Protein AF-A0A3B6IU90-F1 (afdb_monomer_lite)

Organism: Triticum aestivum (NCBI:txid4565)

Foldseek 3Di:
DDDDDDPPPPPPDDPPDPPPPDDPPALDDAAFDDDPVWWDFDPPDDQADPVPRHTWIWTAHCDALSHRWIWTFAPDDPPPGRSDIGTPDDRDDPVSSVVSNVVVVVVVVVVVVVVVVVVVVVVVVVVD

InterPro domains:
  IPR010666 Zinc finger, GRF-type [PF06839] (48-90)
  IPR010666 Zinc finger, GRF-type [PS51999] (49-91)

Structure (mmCIF, N/CA/C/O backbone):
data_AF-A0A3B6IU90-F1
#
_entry.id   AF-A0A3B6IU90-F1
#
loop_
_atom_site.group_PDB
_atom_site.id
_atom_site.type_symbol
_atom_site.label_atom_id
_atom_site.label_alt_id
_atom_site.label_comp_id
_atom_site.label_asym_id
_atom_site.label_entity_id
_atom_site.label_seq_id
_atom_site.pdbx_PDB_ins_code
_atom_site.Cartn_x
_atom_site.Cartn_y
_atom_site.Cartn_z
_atom_site.occupancy
_atom_site.B_iso_or_equiv
_atom_site.auth_seq_id
_atom_site.auth_comp_id
_atom_site.auth_asym_id
_atom_site.auth_atom_id
_atom_site.pdbx_PDB_model_num
ATOM 1 N N . MET A 1 1 ? -13.195 58.185 4.450 1.00 42.53 1 MET A N 1
ATOM 2 C CA . MET A 1 1 ? -13.666 56.800 4.639 1.00 42.53 1 MET A CA 1
ATOM 3 C C . MET A 1 1 ? -13.193 56.006 3.447 1.00 42.53 1 MET A C 1
ATOM 5 O O . MET A 1 1 ? -13.683 56.241 2.353 1.00 42.53 1 MET A O 1
ATOM 9 N N . VAL A 1 2 ? -12.207 55.147 3.660 1.00 45.66 2 VAL A N 1
ATOM 10 C CA . VAL A 1 2 ? -11.899 54.034 2.764 1.00 45.66 2 VAL A CA 1
ATOM 11 C C . VAL A 1 2 ? -12.031 52.818 3.672 1.00 45.66 2 VAL A C 1
ATOM 13 O O . VAL A 1 2 ? -11.358 52.756 4.698 1.00 45.66 2 VAL A O 1
ATOM 16 N N . LEU A 1 3 ? -13.036 51.992 3.397 1.00 47.78 3 LEU A N 1
ATOM 17 C CA . LEU A 1 3 ? -13.269 50.717 4.065 1.00 47.78 3 LEU A CA 1
ATOM 18 C C . LEU A 1 3 ? -12.515 49.696 3.220 1.00 47.78 3 LEU A C 1
ATOM 20 O O . LEU A 1 3 ? -12.903 49.469 2.075 1.00 47.78 3 LEU A O 1
ATOM 24 N N . GLU A 1 4 ? -11.411 49.175 3.738 1.00 55.62 4 GLU A N 1
ATOM 25 C CA . GLU A 1 4 ? -10.724 48.043 3.123 1.00 55.62 4 GLU A CA 1
ATOM 26 C C . GLU A 1 4 ? -11.159 46.780 3.866 1.00 55.62 4 GLU A C 1
ATOM 28 O O . GLU A 1 4 ? -11.154 46.723 5.095 1.00 55.62 4 GLU A O 1
ATOM 33 N N . ASP A 1 5 ? -11.662 45.852 3.061 1.00 52.47 5 ASP A N 1
ATOM 34 C CA . ASP A 1 5 ? -12.387 44.629 3.381 1.00 52.47 5 ASP A CA 1
ATOM 35 C C . ASP A 1 5 ? -11.452 43.593 4.036 1.00 52.47 5 ASP A C 1
ATOM 37 O O . ASP A 1 5 ? -10.379 43.292 3.505 1.00 52.47 5 ASP A O 1
ATOM 41 N N . GLU A 1 6 ? -11.845 43.058 5.196 1.00 52.38 6 GLU A N 1
ATOM 42 C CA . GLU A 1 6 ? -11.187 41.914 5.837 1.00 52.38 6 GLU A CA 1
ATOM 43 C C . GLU A 1 6 ? -11.541 40.632 5.072 1.00 52.38 6 GLU A C 1
ATOM 45 O O . GLU A 1 6 ? -12.566 39.994 5.315 1.00 52.38 6 GLU A O 1
ATOM 50 N N . SER A 1 7 ? -10.660 40.214 4.164 1.00 49.91 7 SER A N 1
ATOM 51 C CA . SER A 1 7 ? -10.705 38.864 3.600 1.00 49.91 7 SER A CA 1
ATOM 52 C C . SER A 1 7 ? -10.118 37.875 4.609 1.00 49.91 7 SER A C 1
ATOM 54 O O . SER A 1 7 ? -8.908 37.651 4.650 1.00 49.91 7 SER A O 1
ATOM 56 N N . SER A 1 8 ? -10.987 37.308 5.450 1.00 49.44 8 SER A N 1
ATOM 57 C CA . SER A 1 8 ? -10.683 36.165 6.316 1.00 49.44 8 SER A CA 1
ATOM 58 C C . SER A 1 8 ? -10.464 34.909 5.468 1.00 49.44 8 SER A C 1
ATOM 60 O O . SER A 1 8 ? -11.415 34.225 5.087 1.00 49.44 8 SER A O 1
ATOM 62 N N . ASP A 1 9 ? -9.207 34.593 5.165 1.00 48.81 9 ASP A N 1
ATOM 63 C CA . ASP A 1 9 ? -8.828 33.274 4.662 1.00 48.81 9 ASP A CA 1
ATOM 64 C C . ASP A 1 9 ? -8.712 32.291 5.839 1.00 48.81 9 ASP A C 1
ATOM 66 O O . ASP A 1 9 ? -7.622 31.948 6.305 1.00 48.81 9 ASP A O 1
ATOM 70 N N . ASP A 1 10 ? -9.861 31.805 6.314 1.00 48.03 10 ASP A N 1
ATOM 71 C CA . ASP A 1 10 ? -9.966 30.630 7.184 1.00 48.03 10 ASP A CA 1
ATOM 72 C C . ASP A 1 10 ? -9.570 29.365 6.400 1.00 48.03 10 ASP A C 1
ATOM 74 O O . ASP A 1 10 ? -10.395 28.559 5.969 1.00 48.03 10 ASP A O 1
ATOM 78 N N . LYS A 1 11 ? -8.262 29.159 6.218 1.00 46.94 11 LYS A N 1
ATOM 79 C CA . LYS A 1 11 ? -7.688 27.857 5.838 1.00 46.94 11 LYS A CA 1
ATOM 80 C C . LYS A 1 11 ? -7.152 27.124 7.072 1.00 46.94 11 LYS A C 1
ATOM 82 O O . LYS A 1 11 ? -6.089 26.508 7.043 1.00 46.94 11 LYS A O 1
ATOM 87 N N . SER A 1 12 ? -7.896 27.207 8.172 1.00 49.09 12 SER A N 1
ATOM 88 C CA . SER A 1 12 ? -7.646 26.472 9.410 1.00 49.09 12 SER A CA 1
ATOM 89 C C . SER A 1 12 ? -8.559 25.247 9.471 1.00 49.09 12 SER A C 1
ATOM 91 O O . SER A 1 12 ? -9.670 25.323 9.983 1.00 49.09 12 SER A O 1
ATOM 93 N N . SER A 1 13 ? -8.116 24.130 8.885 1.00 47.88 13 SER A N 1
ATOM 94 C CA . SER A 1 13 ? -8.476 22.746 9.270 1.00 47.88 13 SER A CA 1
ATOM 95 C C . SER A 1 13 ? -8.250 21.796 8.104 1.00 47.88 13 SER A C 1
ATOM 97 O O . SER A 1 13 ? -9.208 21.358 7.490 1.00 47.88 13 SER A O 1
ATOM 99 N N . LEU A 1 14 ? -7.000 21.453 7.793 1.00 40.62 14 LEU A N 1
ATOM 100 C CA . LEU A 1 14 ? -6.676 20.131 7.234 1.00 40.62 14 LEU A CA 1
ATOM 101 C C . LEU A 1 14 ? -5.272 19.698 7.689 1.00 40.62 14 LEU A C 1
ATOM 103 O O . LEU A 1 14 ? -4.489 19.150 6.920 1.00 40.62 14 LEU A O 1
ATOM 107 N N . THR A 1 15 ? -4.950 19.929 8.963 1.00 40.16 15 THR A N 1
ATOM 108 C CA . THR A 1 15 ? -3.881 19.174 9.627 1.00 40.16 15 THR A CA 1
ATOM 109 C C . THR A 1 15 ? -4.520 17.876 10.096 1.00 40.16 15 THR A C 1
ATOM 111 O O . THR A 1 15 ? -4.980 17.774 11.230 1.00 40.16 15 THR A O 1
ATOM 114 N N . TYR A 1 16 ? -4.682 16.923 9.176 1.00 41.25 16 TYR A N 1
ATOM 115 C CA . TYR A 1 16 ? -5.166 15.601 9.547 1.00 41.25 16 TYR A CA 1
ATOM 116 C C . TYR A 1 16 ? -4.099 14.971 10.440 1.00 41.25 16 TYR A C 1
ATOM 118 O O . TYR A 1 16 ? -2.946 14.816 10.036 1.00 41.25 16 TYR A O 1
ATOM 126 N N . MET A 1 17 ? -4.489 14.724 11.685 1.00 40.78 17 MET A N 1
ATOM 127 C CA . MET A 1 17 ? -3.666 14.140 12.729 1.00 40.78 17 MET A CA 1
ATOM 128 C C . MET A 1 17 ? -3.113 12.812 12.208 1.00 40.78 17 MET A C 1
ATOM 130 O O . MET A 1 17 ? -3.859 11.848 12.045 1.00 40.78 17 MET A O 1
ATOM 134 N N . TYR A 1 18 ? -1.803 12.754 11.953 1.00 44.25 18 TYR A N 1
ATOM 135 C CA . TYR A 1 18 ? -1.096 11.486 12.090 1.00 44.25 18 TYR A CA 1
ATOM 136 C C . TYR A 1 18 ? -1.457 10.977 13.480 1.00 44.25 18 TYR A C 1
ATOM 138 O O . TYR A 1 18 ? -1.331 11.723 14.450 1.00 44.25 18 TYR A O 1
ATOM 146 N N . SER A 1 19 ? -1.987 9.760 13.570 1.00 40.03 19 SER A N 1
ATOM 147 C CA . SER A 1 19 ? -2.253 9.143 14.862 1.00 40.03 19 SER A CA 1
ATOM 148 C C . SER A 1 19 ? -0.949 9.171 15.656 1.00 40.03 19 SER A C 1
ATOM 150 O O . SER A 1 19 ? -0.015 8.441 15.339 1.00 40.03 19 SER A O 1
ATOM 152 N N . GLU A 1 20 ? -0.861 10.048 16.658 1.00 41.47 20 GLU A N 1
ATOM 153 C CA . GLU A 1 20 ? 0.257 10.123 17.594 1.00 41.47 20 GLU A CA 1
ATOM 154 C C . GLU A 1 20 ? 0.180 8.925 18.549 1.00 41.47 20 GLU A C 1
ATOM 156 O O . GLU A 1 20 ? 0.064 9.053 19.766 1.00 41.47 20 GLU A O 1
ATOM 161 N N . THR A 1 21 ? 0.246 7.708 18.010 1.00 43.00 21 THR A N 1
ATOM 162 C CA . THR A 1 21 ? 0.772 6.592 18.781 1.00 43.00 21 THR A CA 1
ATOM 163 C C . THR A 1 21 ? 2.264 6.845 18.884 1.00 43.00 21 THR A C 1
ATOM 165 O O . THR A 1 21 ? 3.027 6.503 17.985 1.00 43.00 21 THR A O 1
ATOM 168 N N . SER A 1 22 ? 2.638 7.541 19.958 1.00 50.88 22 SER A N 1
ATOM 169 C CA . SER A 1 22 ? 4.003 7.832 20.382 1.00 50.88 22 SER A CA 1
ATOM 170 C C . SER A 1 22 ? 4.892 6.588 20.296 1.00 50.88 22 SER A C 1
ATOM 172 O O . SER A 1 22 ? 5.023 5.808 21.235 1.00 50.88 22 SER A O 1
ATOM 174 N N . THR A 1 23 ? 5.500 6.418 19.130 1.00 41.44 23 THR A N 1
ATOM 175 C CA . THR A 1 23 ? 6.806 5.812 18.945 1.00 41.44 23 THR A CA 1
ATOM 176 C C . THR A 1 23 ? 7.540 6.775 18.027 1.00 41.44 23 THR A C 1
ATOM 178 O O . THR A 1 23 ? 7.207 6.940 16.860 1.00 41.44 23 THR A O 1
ATOM 181 N N . ASP A 1 24 ? 8.402 7.546 18.678 1.00 41.97 24 ASP A N 1
ATOM 182 C CA . ASP A 1 24 ? 9.527 8.337 18.189 1.00 41.97 24 ASP A CA 1
ATOM 183 C C . ASP A 1 24 ? 9.793 8.268 16.675 1.00 41.97 24 ASP A C 1
ATOM 185 O O . ASP A 1 24 ? 9.811 7.178 16.113 1.00 41.97 24 ASP A O 1
ATOM 189 N N . GLY A 1 25 ? 10.033 9.421 16.034 1.00 45.75 25 GLY A N 1
ATOM 190 C CA . GLY A 1 25 ? 10.195 9.631 14.583 1.00 45.75 25 GLY A CA 1
ATOM 191 C C . GLY A 1 25 ? 11.286 8.797 13.895 1.00 45.75 25 GLY A C 1
ATOM 192 O O . GLY A 1 25 ? 12.268 9.321 13.375 1.00 45.75 25 GLY A O 1
ATOM 193 N N . LEU A 1 26 ? 11.086 7.486 13.862 1.00 47.22 26 LEU A N 1
ATOM 194 C CA . LEU A 1 26 ? 11.993 6.459 13.403 1.00 47.22 26 LEU A CA 1
ATOM 195 C C . LEU A 1 26 ? 11.292 5.718 12.273 1.00 47.22 26 LEU A C 1
ATOM 197 O O . LEU A 1 26 ? 10.543 4.787 12.526 1.00 47.22 26 LEU A O 1
ATOM 201 N N . ASN A 1 27 ? 11.564 6.110 11.026 1.00 55.44 27 ASN A N 1
ATOM 202 C CA . ASN A 1 27 ? 11.602 5.162 9.910 1.00 55.44 27 ASN A CA 1
ATOM 203 C C . ASN A 1 27 ? 10.401 4.190 9.811 1.00 55.44 27 ASN A C 1
ATOM 205 O O . ASN A 1 27 ? 10.585 2.994 9.573 1.00 55.44 27 ASN A O 1
ATOM 209 N N . GLN A 1 28 ? 9.177 4.681 10.015 1.00 70.88 28 GLN A N 1
ATOM 210 C CA . GLN A 1 28 ? 8.001 3.816 10.055 1.00 70.88 28 GLN A CA 1
ATOM 211 C C . GLN A 1 28 ? 7.563 3.476 8.631 1.00 70.88 28 GLN A C 1
ATOM 213 O O . GLN A 1 28 ? 7.221 4.346 7.829 1.00 70.88 28 GLN A O 1
ATOM 218 N N . VAL A 1 29 ? 7.627 2.187 8.313 1.00 83.38 29 VAL A N 1
ATOM 219 C CA . VAL A 1 29 ? 7.059 1.628 7.088 1.00 83.38 29 VAL A CA 1
ATOM 220 C C . VAL A 1 29 ? 5.542 1.528 7.293 1.00 83.38 29 VAL A C 1
ATOM 222 O O . VAL A 1 29 ? 5.140 1.065 8.361 1.00 83.38 29 VAL A O 1
ATOM 225 N N . PRO A 1 30 ? 4.705 1.933 6.316 1.00 87.62 30 PRO A N 1
ATOM 226 C CA . PRO A 1 30 ? 3.253 1.856 6.446 1.00 87.62 30 PRO A CA 1
ATOM 227 C C . PRO A 1 30 ? 2.773 0.458 6.826 1.00 87.62 30 PRO A C 1
ATOM 229 O O . PRO A 1 30 ? 3.340 -0.543 6.366 1.00 87.62 30 PRO A O 1
ATOM 232 N N . PHE A 1 31 ? 1.681 0.385 7.589 1.00 90.25 31 PHE A N 1
ATOM 233 C CA . PHE A 1 31 ? 1.035 -0.896 7.852 1.00 90.25 31 PHE A CA 1
ATOM 234 C C . PHE A 1 31 ? 0.639 -1.548 6.523 1.00 90.25 31 PHE A C 1
ATOM 236 O O . PHE A 1 31 ? 0.111 -0.890 5.620 1.00 90.25 31 PHE A O 1
ATOM 243 N N . SER A 1 32 ? 0.927 -2.840 6.382 1.00 91.69 32 SER A N 1
ATOM 244 C CA . SER A 1 32 ? 0.812 -3.540 5.107 1.00 91.69 32 SER A CA 1
ATOM 245 C C . SER A 1 32 ? 0.030 -4.840 5.201 1.00 91.69 32 SER A C 1
ATOM 247 O O . SER A 1 32 ? -0.137 -5.439 6.262 1.00 91.69 32 SER A O 1
ATOM 249 N N . LEU A 1 33 ? -0.483 -5.240 4.044 1.00 89.94 33 LEU A N 1
ATOM 250 C CA . LEU A 1 33 ? -1.220 -6.463 3.788 1.00 89.94 33 LEU A CA 1
ATOM 251 C C . LEU A 1 33 ? -0.443 -7.290 2.758 1.00 89.94 33 LEU A C 1
ATOM 253 O O . LEU A 1 33 ? 0.067 -6.749 1.774 1.00 89.94 33 LEU A O 1
ATOM 257 N N . GLU A 1 34 ? -0.406 -8.606 2.958 1.00 87.88 34 GLU A N 1
ATOM 258 C CA . GLU A 1 34 ? 0.098 -9.544 1.955 1.00 87.88 34 GLU A CA 1
ATOM 259 C C . GLU A 1 34 ? -0.888 -9.676 0.783 1.00 87.88 34 GLU A C 1
ATOM 261 O O . GLU A 1 34 ? -2.072 -9.961 0.975 1.00 87.88 34 GLU A O 1
ATOM 266 N N . ASP A 1 35 ? -0.388 -9.526 -0.442 1.00 92.38 35 ASP A N 1
ATOM 267 C CA . ASP A 1 35 ? -1.138 -9.730 -1.684 1.00 92.38 35 ASP A CA 1
ATOM 268 C C . ASP A 1 35 ? -0.516 -10.908 -2.451 1.00 92.38 35 ASP A C 1
ATOM 270 O O . ASP A 1 35 ? 0.686 -10.927 -2.727 1.00 92.38 35 ASP A O 1
ATOM 274 N N . SER A 1 36 ? -1.314 -11.925 -2.79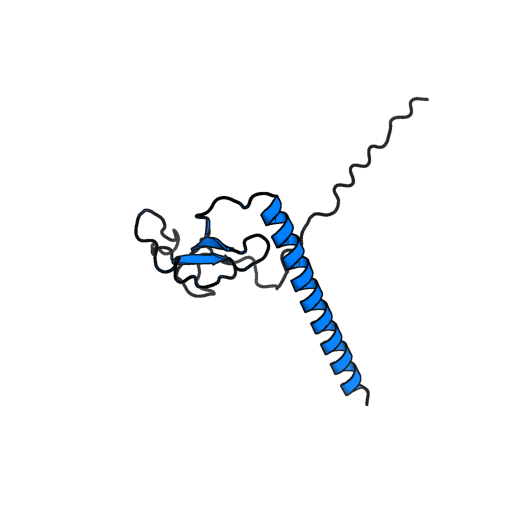7 1.00 92.56 36 SER A N 1
ATOM 275 C CA . SER A 1 36 ? -0.821 -13.101 -3.525 1.00 92.56 36 SER A CA 1
ATOM 276 C C . SER A 1 36 ? -0.220 -12.751 -4.882 1.00 92.56 36 SER A C 1
ATOM 278 O O . SER A 1 36 ? 0.732 -13.414 -5.304 1.00 92.56 36 SER A O 1
ATOM 280 N N . ASP A 1 37 ? -0.762 -11.717 -5.523 1.00 92.12 37 ASP A N 1
ATOM 281 C CA . ASP A 1 37 ? -0.401 -11.269 -6.864 1.00 92.12 37 ASP A CA 1
ATOM 282 C C . ASP A 1 37 ? 0.720 -10.219 -6.821 1.00 92.12 37 ASP A C 1
ATOM 284 O O . ASP A 1 37 ? 1.285 -9.856 -7.857 1.00 92.12 37 ASP A O 1
ATOM 288 N N . TYR A 1 38 ? 1.064 -9.730 -5.626 1.00 91.50 38 TYR A N 1
ATOM 289 C CA . TYR A 1 38 ? 2.093 -8.721 -5.416 1.00 91.50 38 TYR A CA 1
ATOM 290 C C . TYR A 1 38 ? 2.853 -8.950 -4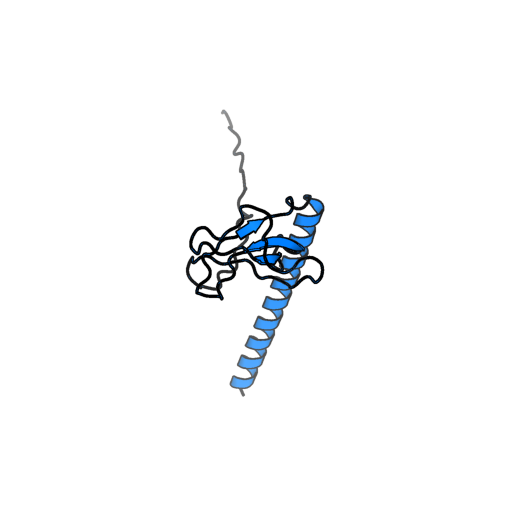.103 1.00 91.50 38 TYR A C 1
ATOM 292 O O . TYR A 1 38 ? 2.626 -8.280 -3.099 1.00 91.50 38 TYR A O 1
ATOM 300 N N . LYS A 1 39 ? 3.787 -9.907 -4.137 1.00 89.62 39 LYS A N 1
ATOM 301 C CA . LYS A 1 39 ? 4.643 -10.291 -3.004 1.00 89.62 39 LYS A CA 1
ATOM 302 C C . LYS A 1 39 ? 6.058 -10.657 -3.438 1.00 89.62 39 LYS A C 1
ATOM 304 O O . LYS A 1 39 ? 6.322 -10.871 -4.625 1.00 89.62 39 LYS A O 1
ATOM 309 N N . GLY A 1 40 ? 6.937 -10.812 -2.451 1.00 89.44 40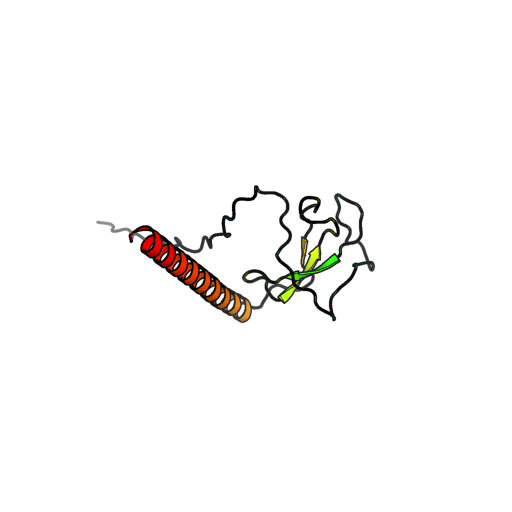 GLY A N 1
ATOM 310 C CA . GLY A 1 40 ? 8.318 -11.247 -2.633 1.00 89.44 40 GLY A CA 1
ATOM 311 C C . GLY A 1 40 ? 9.287 -10.089 -2.849 1.00 89.44 40 GLY A C 1
ATOM 312 O O . GLY A 1 40 ? 8.938 -8.922 -2.696 1.00 89.44 40 GLY A O 1
ATOM 313 N N . LEU A 1 41 ? 10.530 -10.430 -3.184 1.00 88.88 41 LEU A N 1
ATOM 314 C CA . LEU A 1 41 ? 11.608 -9.458 -3.345 1.00 88.88 41 LEU A CA 1
ATOM 315 C C . LEU A 1 41 ? 11.596 -8.836 -4.744 1.00 88.88 41 LEU A C 1
ATOM 317 O O . LEU A 1 41 ? 11.431 -9.534 -5.746 1.00 88.88 41 LEU A O 1
ATOM 321 N N . GLU A 1 42 ? 11.832 -7.530 -4.805 1.00 87.50 42 GLU A N 1
ATOM 322 C CA . GLU A 1 42 ? 12.114 -6.808 -6.038 1.00 87.50 42 GLU A CA 1
ATOM 323 C C . GLU A 1 42 ? 13.576 -7.047 -6.425 1.00 87.50 42 GLU A C 1
ATOM 325 O O . GLU A 1 42 ? 14.502 -6.468 -5.855 1.00 87.50 42 GLU A O 1
ATOM 330 N N . LEU A 1 43 ? 13.780 -7.968 -7.366 1.00 80.75 43 LEU A N 1
ATOM 331 C CA . LEU A 1 43 ? 15.107 -8.347 -7.854 1.00 80.75 43 LEU A CA 1
ATOM 332 C C . LEU A 1 43 ? 15.472 -7.651 -9.169 1.00 80.75 43 LEU A C 1
ATOM 334 O O . LEU A 1 43 ? 16.620 -7.757 -9.595 1.00 80.75 43 LEU A O 1
ATOM 338 N N . ASP A 1 44 ? 14.506 -6.993 -9.822 1.00 69.12 44 ASP A N 1
ATOM 339 C CA . ASP A 1 44 ? 14.623 -6.708 -11.248 1.00 69.12 44 ASP A CA 1
ATOM 340 C C . ASP A 1 44 ? 15.565 -5.537 -11.536 1.00 69.12 44 ASP A C 1
ATOM 342 O O . ASP A 1 44 ? 16.388 -5.687 -12.422 1.00 69.12 44 ASP A O 1
ATOM 346 N N . LEU A 1 45 ? 15.574 -4.427 -10.778 1.00 59.31 45 LEU A N 1
ATOM 347 C CA . LEU A 1 45 ? 16.602 -3.375 -10.926 1.00 59.31 45 LEU A CA 1
ATOM 348 C C . LEU A 1 45 ? 16.555 -2.305 -9.813 1.00 59.31 45 LEU A C 1
ATOM 350 O O . LEU A 1 45 ? 15.516 -1.708 -9.543 1.00 59.31 45 LEU A O 1
ATOM 354 N N . MET A 1 46 ? 17.728 -1.984 -9.249 1.00 64.69 46 MET A N 1
ATOM 355 C CA . MET A 1 46 ? 18.053 -0.775 -8.455 1.00 64.69 46 MET A CA 1
ATOM 356 C C . MET A 1 46 ? 17.258 -0.475 -7.172 1.00 64.69 46 MET A C 1
ATOM 358 O O . MET A 1 46 ? 17.570 0.498 -6.493 1.00 64.69 46 MET A O 1
ATOM 362 N N . SER A 1 47 ? 16.274 -1.282 -6.802 1.00 72.94 47 SER A N 1
ATOM 363 C CA . SER A 1 47 ? 15.406 -1.030 -5.646 1.00 72.94 47 SER A CA 1
ATOM 364 C C . SER A 1 47 ? 15.933 -1.753 -4.404 1.00 72.94 47 SER A C 1
ATOM 366 O O . SER A 1 47 ? 15.312 -2.661 -3.855 1.00 72.94 47 SER A O 1
ATOM 368 N N . PHE A 1 48 ? 17.129 -1.365 -3.968 1.00 84.62 48 PHE A N 1
ATOM 369 C CA . PHE A 1 48 ? 17.738 -1.844 -2.726 1.00 84.62 48 PHE A CA 1
ATOM 370 C C . PHE A 1 48 ? 17.467 -0.840 -1.597 1.00 84.62 48 PHE A C 1
ATOM 372 O O . PHE A 1 48 ? 17.465 0.361 -1.847 1.00 84.62 48 PHE A O 1
ATOM 379 N N . CYS A 1 49 ? 17.295 -1.296 -0.348 1.00 86.44 49 CYS A N 1
ATOM 380 C CA . CYS A 1 49 ? 17.374 -0.353 0.781 1.00 86.44 49 CYS A CA 1
ATOM 381 C C . CYS A 1 49 ? 18.813 0.173 0.847 1.00 86.44 49 CYS A C 1
ATOM 383 O O . CYS A 1 49 ? 19.735 -0.594 1.136 1.00 86.44 49 CYS A O 1
ATOM 385 N N . ASP A 1 50 ? 18.992 1.480 0.653 1.00 82.75 50 ASP A N 1
ATOM 386 C CA . ASP A 1 50 ? 20.306 2.140 0.615 1.00 82.75 50 ASP A CA 1
ATOM 387 C C . ASP A 1 50 ? 21.151 1.873 1.868 1.00 82.75 50 ASP A C 1
ATOM 389 O O . ASP A 1 50 ? 22.369 1.724 1.798 1.00 82.75 50 ASP A O 1
ATOM 393 N N . LYS A 1 51 ? 20.501 1.768 3.032 1.00 85.69 51 LYS A N 1
ATOM 394 C CA . LYS A 1 51 ? 21.180 1.539 4.314 1.00 85.69 51 LYS A CA 1
ATOM 395 C C . LYS A 1 51 ? 21.716 0.111 4.464 1.00 85.69 51 LYS A C 1
ATOM 397 O O . LYS A 1 51 ? 22.747 -0.084 5.099 1.00 85.69 51 LYS A O 1
ATOM 402 N N . HIS A 1 52 ? 21.006 -0.886 3.938 1.00 87.94 52 HIS A N 1
ATOM 403 C CA . HIS A 1 52 ? 21.304 -2.302 4.192 1.00 87.94 52 HIS A CA 1
ATOM 404 C C . HIS A 1 52 ? 21.836 -3.043 2.960 1.00 87.94 52 HIS A C 1
ATOM 406 O O . HIS A 1 52 ? 22.331 -4.159 3.094 1.00 87.94 52 HIS A O 1
ATOM 412 N N . GLY A 1 53 ? 21.736 -2.449 1.766 1.00 84.88 53 GLY A N 1
ATOM 413 C CA . GLY A 1 53 ? 22.178 -3.057 0.510 1.00 84.88 53 GLY A CA 1
ATOM 414 C C . GLY A 1 53 ? 21.418 -4.336 0.143 1.00 84.88 53 GLY A C 1
ATOM 415 O O . GLY A 1 53 ? 21.914 -5.142 -0.641 1.00 84.88 53 GLY A O 1
ATOM 416 N N . LYS A 1 54 ? 20.236 -4.549 0.732 1.00 87.12 54 LYS A N 1
ATOM 417 C CA . LYS A 1 54 ? 19.369 -5.711 0.493 1.00 87.12 54 LYS A CA 1
ATOM 418 C C . LYS A 1 54 ? 18.258 -5.355 -0.497 1.00 87.12 54 LYS A C 1
ATOM 420 O O . LYS A 1 54 ? 17.843 -4.192 -0.509 1.00 87.12 54 LYS A O 1
ATOM 425 N N . PRO A 1 55 ? 17.795 -6.313 -1.322 1.00 90.25 55 PRO A N 1
ATOM 426 C CA . PRO A 1 55 ? 16.664 -6.081 -2.216 1.00 90.25 55 PRO A CA 1
ATOM 427 C C . PRO A 1 55 ? 15.432 -5.689 -1.401 1.00 90.25 55 PRO A C 1
ATOM 429 O O . PRO A 1 55 ? 15.269 -6.148 -0.270 1.00 90.25 55 PRO A O 1
ATOM 432 N N . SER A 1 56 ? 14.586 -4.835 -1.963 1.00 92.06 56 SER A N 1
ATOM 433 C CA . SER A 1 56 ? 13.369 -4.394 -1.282 1.00 92.06 56 SER A CA 1
ATOM 434 C C . SER A 1 56 ? 12.248 -5.420 -1.415 1.00 92.06 56 SER A C 1
ATOM 436 O O . SER A 1 56 ? 12.184 -6.169 -2.386 1.00 92.06 56 SER A O 1
ATOM 438 N N . GLU A 1 57 ? 11.343 -5.445 -0.446 1.00 92.44 57 GLU A N 1
ATOM 439 C CA . GLU A 1 57 ? 10.165 -6.309 -0.441 1.00 92.44 57 GLU A CA 1
ATOM 440 C C . GLU A 1 57 ? 8.949 -5.605 -1.040 1.00 92.44 57 GLU A C 1
ATOM 442 O O . GLU A 1 57 ? 8.724 -4.426 -0.776 1.00 92.44 57 GLU A O 1
ATOM 447 N N . ARG A 1 58 ? 8.150 -6.334 -1.822 1.00 93.50 58 ARG A N 1
ATOM 448 C CA . ARG A 1 58 ? 6.873 -5.874 -2.375 1.00 93.50 58 ARG A CA 1
ATOM 449 C C . ARG A 1 58 ? 5.765 -6.007 -1.339 1.00 93.50 58 ARG A C 1
ATOM 451 O O . ARG A 1 58 ? 5.450 -7.118 -0.922 1.00 93.50 58 ARG A O 1
ATOM 458 N N . LEU A 1 59 ? 5.143 -4.883 -0.998 1.00 93.56 59 LEU A N 1
ATOM 459 C CA . LEU A 1 59 ? 4.057 -4.798 -0.024 1.00 93.56 59 LEU A CA 1
ATOM 460 C C . LEU A 1 59 ? 2.892 -3.960 -0.560 1.00 93.56 59 LEU A C 1
ATOM 462 O O . LEU A 1 59 ? 3.054 -3.116 -1.450 1.00 93.56 59 LEU A O 1
ATOM 466 N N . VAL A 1 60 ? 1.706 -4.177 0.009 1.00 94.94 60 VAL A N 1
ATOM 467 C CA . VAL A 1 60 ? 0.513 -3.363 -0.248 1.00 94.94 60 VAL A CA 1
ATOM 468 C C . VAL A 1 60 ? 0.129 -2.636 1.026 1.00 94.94 60 VAL A C 1
ATOM 470 O O . VAL A 1 60 ? -0.016 -3.254 2.074 1.00 94.94 60 VAL A O 1
ATOM 473 N N . ALA A 1 61 ? -0.037 -1.319 0.952 1.00 94.94 61 ALA A N 1
ATOM 474 C CA . ALA A 1 61 ? -0.382 -0.521 2.117 1.00 94.94 61 ALA A CA 1
ATOM 475 C C . ALA A 1 61 ? -1.830 -0.775 2.538 1.00 94.94 61 ALA A C 1
ATOM 477 O O . ALA A 1 61 ? -2.730 -0.901 1.705 1.00 94.94 61 ALA A O 1
ATOM 478 N N . PHE A 1 62 ? -2.055 -0.817 3.843 1.00 93.50 62 PHE A N 1
ATOM 479 C CA . PHE A 1 62 ? -3.363 -0.970 4.465 1.00 93.50 62 PHE A CA 1
ATOM 480 C C . PHE A 1 62 ? -3.535 0.070 5.573 1.00 93.50 62 PHE A C 1
ATOM 482 O O . PHE A 1 62 ? -3.851 -0.232 6.721 1.00 93.50 62 PHE A O 1
ATOM 489 N N . GLU A 1 63 ? -3.279 1.322 5.217 1.00 90.06 63 GLU A N 1
ATOM 490 C CA . GLU A 1 63 ? -3.276 2.433 6.154 1.00 90.06 63 GLU A CA 1
ATOM 491 C C . GLU A 1 63 ? -3.752 3.707 5.463 1.00 90.06 63 GLU A C 1
ATOM 493 O O . GLU A 1 63 ? -3.267 4.060 4.381 1.00 90.06 63 GLU A O 1
ATOM 498 N N . GLY A 1 64 ? -4.724 4.382 6.081 1.00 91.75 64 GLY A N 1
ATOM 499 C CA . GLY A 1 64 ? -5.248 5.667 5.627 1.00 91.75 64 GLY A CA 1
ATOM 500 C C . GLY A 1 64 ? -5.570 5.710 4.129 1.00 91.75 64 GLY A C 1
ATOM 501 O O . GLY A 1 64 ? -5.974 4.723 3.501 1.00 91.75 64 GLY A O 1
ATOM 502 N N . THR A 1 65 ? -5.334 6.862 3.509 1.00 93.25 65 THR A N 1
ATOM 503 C CA . THR A 1 65 ? -5.581 7.053 2.072 1.00 93.25 65 THR A CA 1
ATOM 504 C C . THR A 1 65 ? -4.623 6.277 1.166 1.00 93.25 65 THR A C 1
ATOM 506 O O . THR A 1 65 ? -4.863 6.145 -0.031 1.00 93.25 65 THR A O 1
ATOM 509 N N . MET A 1 66 ? -3.569 5.681 1.725 1.00 93.06 66 MET A N 1
ATOM 510 C CA . MET A 1 66 ? -2.607 4.869 0.978 1.00 93.06 66 MET A CA 1
ATOM 511 C C . MET A 1 66 ? -3.072 3.424 0.793 1.00 93.06 66 MET A C 1
ATOM 513 O O . MET A 1 66 ? -2.436 2.665 0.066 1.00 93.06 66 MET A O 1
ATOM 517 N N . THR A 1 67 ? -4.198 3.049 1.400 1.00 94.19 67 THR A N 1
ATOM 518 C CA . THR A 1 67 ? -4.779 1.707 1.302 1.00 94.19 67 THR A CA 1
ATOM 519 C C . THR A 1 67 ? -4.866 1.214 -0.144 1.00 94.19 67 THR A C 1
ATOM 521 O O . THR A 1 67 ? -5.365 1.911 -1.027 1.00 94.19 67 THR A O 1
ATOM 524 N N . GLY A 1 68 ? -4.370 -0.002 -0.376 1.00 93.44 68 GLY A N 1
ATOM 525 C CA . GLY A 1 68 ? -4.334 -0.669 -1.676 1.00 93.44 68 GLY A CA 1
ATOM 526 C C . GLY A 1 68 ? -3.169 -0.253 -2.580 1.00 93.44 68 GLY A C 1
ATOM 527 O O . GLY A 1 68 ? -3.006 -0.825 -3.659 1.00 93.44 68 GLY A O 1
ATOM 528 N N . ARG A 1 69 ? -2.347 0.732 -2.191 1.00 94.94 69 ARG A N 1
ATOM 529 C CA . ARG A 1 69 ? -1.184 1.141 -2.992 1.00 94.94 69 ARG A CA 1
ATOM 530 C C . ARG A 1 69 ? -0.018 0.188 -2.778 1.00 94.94 69 ARG A C 1
ATOM 532 O O . ARG A 1 69 ? 0.285 -0.209 -1.657 1.00 94.94 69 ARG A O 1
ATOM 539 N N . ARG A 1 70 ? 0.664 -0.133 -3.874 1.00 95.25 70 ARG A N 1
ATOM 540 C CA . ARG A 1 70 ? 1.855 -0.984 -3.898 1.00 95.25 70 ARG A CA 1
ATOM 541 C C . ARG A 1 70 ? 3.108 -0.171 -3.612 1.00 95.25 70 ARG A C 1
ATOM 543 O O . ARG A 1 70 ? 3.300 0.898 -4.202 1.00 95.25 70 ARG A O 1
ATOM 550 N N . PHE A 1 71 ? 3.965 -0.698 -2.752 1.00 93.12 71 PHE A N 1
ATOM 551 C CA . PHE A 1 71 ? 5.245 -0.094 -2.418 1.00 93.12 71 PHE A CA 1
ATOM 552 C C . PHE A 1 71 ? 6.336 -1.144 -2.224 1.00 93.12 71 PHE A C 1
ATOM 554 O O . PHE A 1 71 ? 6.066 -2.344 -2.142 1.00 93.12 71 PHE A O 1
ATOM 561 N N . LEU A 1 72 ? 7.573 -0.661 -2.210 1.00 92.75 72 LEU A N 1
ATOM 562 C CA . LEU A 1 72 ? 8.776 -1.408 -1.895 1.00 92.75 72 LEU A CA 1
ATOM 563 C C . LEU A 1 72 ? 9.292 -0.969 -0.530 1.00 92.75 72 LEU A C 1
ATOM 565 O O . LEU A 1 72 ? 9.340 0.233 -0.262 1.00 92.75 72 LEU A O 1
ATOM 569 N N . ALA A 1 73 ? 9.684 -1.925 0.305 1.00 92.06 73 ALA A N 1
ATOM 570 C CA . ALA A 1 73 ? 10.127 -1.665 1.667 1.00 92.06 73 ALA A CA 1
ATOM 571 C C . ALA A 1 73 ? 11.425 -2.381 2.028 1.00 92.06 73 ALA A C 1
ATOM 573 O O . ALA A 1 73 ? 11.855 -3.330 1.373 1.00 92.06 73 ALA A O 1
ATOM 574 N N . CYS A 1 74 ? 12.046 -1.930 3.114 1.00 91.25 74 CYS A N 1
ATOM 575 C CA . CYS A 1 74 ? 13.151 -2.655 3.720 1.00 91.25 74 CYS A CA 1
ATOM 576 C C . CYS A 1 74 ? 12.698 -4.027 4.235 1.00 91.25 74 CYS A C 1
ATOM 578 O O . CYS A 1 74 ? 11.738 -4.102 4.990 1.00 91.25 74 CYS A O 1
ATOM 580 N N . THR A 1 75 ? 13.454 -5.075 3.911 1.00 90.62 75 THR A N 1
ATOM 581 C CA . THR A 1 75 ? 13.218 -6.452 4.382 1.00 90.62 75 THR A CA 1
ATOM 582 C C . THR A 1 75 ? 13.622 -6.696 5.841 1.00 90.62 75 THR A C 1
ATOM 584 O O . THR A 1 75 ? 13.497 -7.816 6.329 1.00 90.62 75 THR A O 1
ATOM 587 N N . GLU A 1 76 ? 14.245 -5.721 6.512 1.00 89.62 76 GLU A N 1
ATOM 588 C CA . GLU A 1 76 ? 14.609 -5.888 7.923 1.00 89.62 76 GLU A CA 1
ATOM 589 C C . GLU A 1 76 ? 13.351 -5.857 8.801 1.00 89.62 76 GLU A C 1
ATOM 591 O O . GLU A 1 76 ? 12.428 -5.092 8.512 1.00 89.62 76 GLU A O 1
ATOM 596 N N . PRO A 1 77 ? 13.322 -6.637 9.892 1.00 82.81 77 PRO A N 1
ATOM 597 C CA . PRO A 1 77 ? 12.173 -6.691 10.785 1.00 82.81 77 PRO A CA 1
ATOM 598 C C . PRO A 1 77 ? 11.895 -5.340 11.459 1.00 82.81 77 PRO A C 1
ATOM 600 O O . PRO A 1 77 ? 12.753 -4.452 11.524 1.00 82.81 77 PRO A O 1
ATOM 603 N N . GLU A 1 78 ? 10.689 -5.206 12.010 1.00 77.19 78 GLU A N 1
ATOM 604 C CA . GLU A 1 78 ? 10.259 -4.033 12.774 1.00 77.19 78 GLU A CA 1
ATOM 605 C C . GLU A 1 78 ? 11.283 -3.667 13.869 1.00 77.19 78 GLU A C 1
ATOM 607 O O . GLU A 1 78 ? 11.788 -4.528 14.594 1.00 77.19 78 GLU A O 1
ATOM 612 N N . GLY A 1 79 ? 11.663 -2.386 13.937 1.00 77.69 79 GLY A N 1
ATOM 613 C CA . GLY A 1 79 ? 12.711 -1.874 14.832 1.00 77.69 79 GLY A CA 1
ATOM 614 C C . GLY A 1 79 ? 14.142 -1.956 14.278 1.00 77.69 79 GLY A C 1
ATOM 615 O O . GLY A 1 79 ? 15.027 -1.258 14.772 1.00 77.69 79 GLY A O 1
ATOM 616 N N . GLN A 1 80 ? 14.383 -2.758 13.235 1.00 82.38 80 GLN A N 1
ATOM 617 C CA . GLN A 1 80 ? 15.642 -2.779 12.471 1.00 82.38 80 GLN A CA 1
ATOM 618 C C . GLN A 1 80 ? 15.475 -2.223 11.051 1.00 82.38 80 GLN A C 1
ATOM 620 O O . GLN A 1 80 ? 16.467 -1.904 10.387 1.00 82.38 80 GLN A O 1
ATOM 625 N N . ASN A 1 81 ? 14.231 -2.072 10.594 1.00 84.19 81 ASN A N 1
ATOM 626 C CA . ASN A 1 81 ? 13.897 -1.455 9.321 1.00 84.19 81 ASN A CA 1
ATOM 627 C C . ASN A 1 81 ? 14.526 -0.060 9.166 1.00 84.19 81 ASN A C 1
ATOM 629 O O . ASN A 1 81 ? 14.596 0.767 10.074 1.00 84.19 81 ASN A O 1
ATOM 633 N N . CYS A 1 82 ? 15.044 0.197 7.962 1.00 87.56 82 CYS A N 1
ATOM 634 C CA . CYS A 1 82 ? 15.660 1.481 7.623 1.00 87.56 82 CYS A CA 1
ATOM 635 C C . CYS A 1 82 ? 14.625 2.579 7.333 1.00 87.56 82 CYS A C 1
ATOM 637 O O . CYS A 1 82 ? 15.026 3.704 7.065 1.00 87.56 82 CYS A O 1
ATOM 639 N N . GLY A 1 83 ? 13.326 2.253 7.335 1.00 87.44 83 GLY A N 1
ATOM 640 C CA . GLY A 1 83 ? 12.249 3.168 6.933 1.00 87.44 83 GLY A CA 1
ATOM 641 C C . GLY A 1 83 ? 12.188 3.440 5.439 1.00 87.44 83 GLY A C 1
ATOM 642 O O . GLY A 1 83 ? 11.470 4.334 5.008 1.00 87.44 83 GLY A O 1
ATOM 643 N N . PHE A 1 84 ? 12.945 2.685 4.641 1.00 89.12 84 PHE A N 1
ATOM 644 C CA . PHE A 1 84 ? 12.888 2.783 3.192 1.00 89.12 84 PHE A CA 1
ATOM 645 C C . PHE A 1 84 ? 11.491 2.409 2.698 1.00 89.12 84 PHE A C 1
ATOM 647 O O . PHE A 1 84 ? 11.005 1.315 2.994 1.00 89.12 84 PHE A O 1
ATOM 654 N N . VAL A 1 85 ? 10.888 3.323 1.937 1.00 90.19 85 VAL A N 1
ATOM 655 C CA . VAL A 1 85 ? 9.595 3.160 1.275 1.00 90.19 85 VAL A CA 1
ATOM 656 C C . VAL A 1 85 ? 9.684 3.784 -0.111 1.00 90.19 85 VAL A C 1
ATOM 658 O O . VAL A 1 85 ? 9.997 4.967 -0.247 1.00 90.19 85 VAL A O 1
ATOM 661 N N . GLN A 1 86 ? 9.351 3.011 -1.139 1.00 90.88 86 GLN A N 1
ATOM 662 C CA . GLN A 1 86 ? 9.237 3.504 -2.508 1.00 90.88 86 GLN A CA 1
ATOM 663 C C . GLN A 1 86 ? 7.901 3.080 -3.114 1.00 90.88 86 GLN A C 1
ATOM 665 O O . GLN A 1 86 ? 7.618 1.896 -3.263 1.00 90.88 86 GLN A O 1
ATOM 670 N N . TRP A 1 87 ? 7.070 4.050 -3.490 1.00 92.56 87 TRP A N 1
ATOM 671 C CA . TRP A 1 87 ? 5.772 3.781 -4.107 1.00 92.56 87 TRP A CA 1
ATOM 672 C C . TRP A 1 87 ? 5.933 3.362 -5.567 1.00 92.56 87 TRP A C 1
ATOM 674 O O . TRP A 1 87 ? 6.617 4.036 -6.335 1.00 92.56 87 TRP A O 1
ATOM 684 N N . VAL A 1 88 ? 5.278 2.261 -5.941 1.00 91.19 88 VAL A N 1
ATOM 685 C CA . VAL A 1 88 ? 5.327 1.705 -7.305 1.00 91.19 88 VAL A CA 1
ATOM 686 C C . VAL A 1 88 ? 4.170 2.219 -8.155 1.00 91.19 88 VAL A C 1
ATOM 688 O O . VAL A 1 88 ? 4.335 2.478 -9.343 1.00 91.19 88 VAL A O 1
ATOM 691 N N . ASN A 1 89 ? 3.003 2.408 -7.539 1.00 89.81 89 ASN A N 1
ATOM 692 C CA . ASN A 1 89 ? 1.815 2.897 -8.231 1.00 89.81 89 ASN A CA 1
ATOM 693 C C . ASN A 1 89 ? 1.716 4.424 -8.171 1.00 89.81 89 ASN A C 1
ATOM 695 O O . ASN A 1 89 ? 2.110 5.056 -7.181 1.00 89.81 89 ASN A O 1
ATOM 699 N N . GLU A 1 90 ? 1.065 4.996 -9.184 1.00 90.50 90 GLU A N 1
ATOM 700 C CA . GLU A 1 90 ? 0.616 6.387 -9.167 1.00 90.50 90 GLU A CA 1
ATOM 701 C C . GLU A 1 90 ? -0.267 6.683 -7.943 1.00 90.50 90 GLU A C 1
ATOM 703 O O . GLU A 1 90 ? -0.767 5.789 -7.247 1.00 90.50 90 GLU A O 1
ATOM 708 N N . GLN A 1 91 ? -0.416 7.972 -7.643 1.00 91.31 91 GLN A N 1
ATOM 709 C CA . GLN A 1 91 ? -1.350 8.410 -6.614 1.00 91.31 91 GLN A CA 1
ATOM 710 C C . GLN A 1 91 ? -2.778 8.088 -7.043 1.00 91.31 91 GLN A C 1
ATOM 712 O O . GLN A 1 91 ? -3.094 8.032 -8.233 1.00 91.31 91 GLN A O 1
ATOM 717 N N . TRP A 1 92 ? -3.651 7.885 -6.063 1.00 92.50 92 TRP A N 1
ATOM 718 C CA . TRP A 1 92 ? -5.054 7.679 -6.363 1.00 92.50 92 TRP A CA 1
ATOM 719 C C . TRP A 1 92 ? -5.657 8.895 -7.067 1.00 92.50 92 TRP A C 1
ATOM 721 O O . TRP A 1 92 ? -5.294 10.033 -6.759 1.00 92.50 92 TRP A O 1
ATOM 731 N N . PRO A 1 93 ? -6.619 8.684 -7.983 1.00 95.69 93 PRO A N 1
ATOM 732 C CA . PRO A 1 93 ? -7.426 9.792 -8.456 1.00 95.69 93 PRO A CA 1
ATOM 733 C C . PRO A 1 93 ? -8.184 10.412 -7.266 1.00 95.69 93 PRO A C 1
ATOM 735 O O . PRO A 1 93 ? -8.562 9.678 -6.344 1.00 95.69 93 PRO A O 1
ATOM 738 N N . PRO A 1 94 ? -8.499 11.722 -7.298 1.00 95.31 94 PRO A N 1
ATOM 739 C CA . PRO A 1 94 ? -9.117 12.419 -6.167 1.00 95.31 94 PRO A CA 1
ATOM 740 C C . PRO A 1 94 ? -10.389 11.750 -5.635 1.00 95.31 94 PRO A C 1
ATOM 742 O O . PRO A 1 94 ? -10.662 11.770 -4.440 1.00 95.31 94 PRO A O 1
ATOM 745 N N . THR A 1 95 ? -11.175 11.122 -6.512 1.00 97.31 95 THR A N 1
ATOM 746 C CA . THR A 1 95 ? -12.381 10.382 -6.119 1.00 97.31 95 THR A CA 1
ATOM 747 C C . THR A 1 95 ? -12.070 9.224 -5.169 1.00 97.31 95 THR A C 1
ATOM 749 O O . THR A 1 95 ? -12.781 9.047 -4.183 1.00 97.31 95 THR A O 1
ATOM 752 N N . MET A 1 96 ? -11.018 8.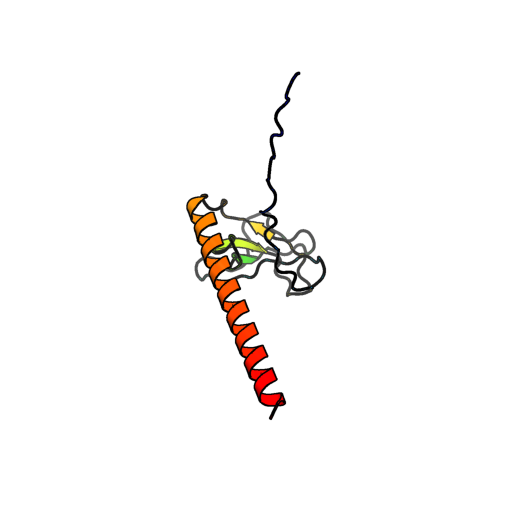450 -5.448 1.00 95.50 96 MET A N 1
ATOM 753 C CA . MET A 1 96 ? -10.617 7.319 -4.608 1.00 95.50 96 MET A CA 1
ATOM 754 C C . MET A 1 96 ? -9.963 7.790 -3.313 1.00 95.50 96 MET A C 1
ATOM 756 O O . MET A 1 96 ? -10.280 7.257 -2.255 1.00 95.50 96 MET A O 1
ATOM 760 N N . ASP A 1 97 ? -9.118 8.818 -3.386 1.00 94.31 97 ASP A N 1
ATOM 761 C CA . ASP A 1 97 ? -8.471 9.406 -2.210 1.00 94.31 97 ASP A CA 1
ATOM 762 C C . ASP A 1 97 ? -9.508 9.918 -1.192 1.00 94.31 97 ASP A C 1
ATOM 764 O O . ASP A 1 97 ? -9.502 9.513 -0.030 1.00 94.31 97 ASP A O 1
ATOM 768 N N . ASN A 1 98 ? -10.503 10.686 -1.655 1.00 95.75 98 ASN A N 1
ATOM 769 C CA . ASN A 1 98 ? -11.602 11.176 -0.816 1.00 95.75 98 ASN A CA 1
ATOM 770 C C . ASN A 1 98 ? -12.469 10.045 -0.238 1.00 95.75 98 ASN A C 1
ATOM 772 O O . ASN A 1 98 ? -12.923 10.129 0.906 1.00 95.75 98 ASN A O 1
ATOM 776 N N . ALA A 1 99 ? -12.720 8.989 -1.018 1.00 97.19 99 A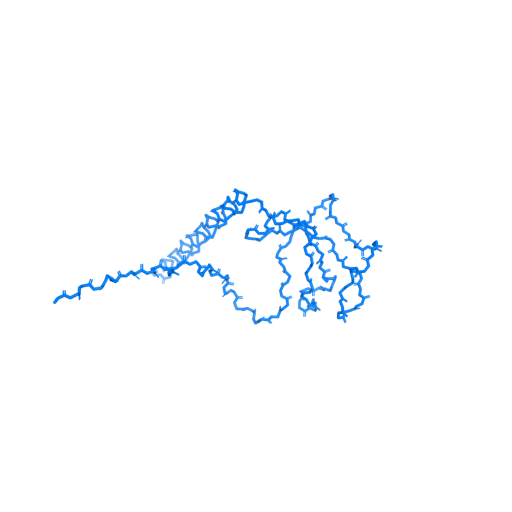LA A N 1
ATOM 777 C CA . ALA A 1 99 ? -13.480 7.836 -0.544 1.00 97.19 99 ALA A CA 1
ATOM 778 C C . ALA A 1 99 ? -12.728 7.094 0.569 1.00 97.19 99 ALA A C 1
ATOM 780 O O . ALA A 1 99 ? -13.317 6.790 1.607 1.00 97.19 99 ALA A O 1
ATOM 781 N N . LEU A 1 100 ? -11.426 6.852 0.385 1.00 96.38 100 LEU A N 1
ATOM 782 C CA . LEU A 1 100 ? -10.576 6.236 1.403 1.00 96.38 100 LEU A CA 1
ATOM 783 C C . LEU A 1 100 ? -10.486 7.114 2.650 1.00 96.38 100 LEU A C 1
ATOM 785 O O . LEU A 1 100 ? -10.650 6.599 3.752 1.00 96.38 100 LEU A O 1
ATOM 789 N N . LEU A 1 101 ? -10.318 8.428 2.489 1.00 93.94 101 LEU A N 1
ATOM 790 C CA . LEU A 1 101 ? -10.304 9.372 3.604 1.00 93.94 101 LEU A CA 1
ATOM 791 C C . LEU A 1 101 ? -11.579 9.250 4.445 1.00 93.94 101 LEU A C 1
ATOM 793 O O . LEU A 1 101 ? -11.509 9.115 5.667 1.00 93.94 101 LEU A O 1
ATOM 797 N N . LYS A 1 102 ? -12.753 9.234 3.798 1.00 96.31 102 LYS A N 1
ATOM 798 C CA . LYS A 1 102 ? -14.020 9.116 4.525 1.00 96.31 102 LYS A CA 1
ATOM 799 C C . LYS A 1 102 ? -14.176 7.758 5.208 1.00 96.31 102 LYS A C 1
ATOM 801 O O . LYS A 1 102 ? -14.641 7.708 6.344 1.00 96.31 102 LYS A O 1
ATOM 806 N N . LEU A 1 103 ? -13.784 6.672 4.541 1.00 96.62 103 LEU A N 1
ATOM 807 C CA . LEU A 1 103 ? -13.837 5.326 5.115 1.00 96.62 103 LEU A CA 1
ATOM 808 C C . LEU A 1 103 ? -12.948 5.204 6.357 1.00 96.62 103 LEU A C 1
ATOM 810 O O . LEU A 1 103 ? -13.403 4.684 7.373 1.00 96.62 103 LEU A O 1
ATOM 814 N N . TRP A 1 104 ? -11.717 5.716 6.307 1.00 94.69 104 TRP A N 1
ATOM 815 C CA . TRP A 1 104 ? -10.808 5.672 7.452 1.00 94.69 104 TRP A CA 1
ATOM 816 C C . TRP A 1 104 ? -11.268 6.566 8.605 1.00 94.69 104 TRP A C 1
ATOM 818 O O . TRP A 1 104 ? -11.242 6.099 9.741 1.00 94.69 104 TRP A O 1
ATOM 828 N N . SER A 1 105 ? -11.828 7.752 8.324 1.00 94.00 105 SER A N 1
ATOM 829 C CA . SER A 1 105 ? -12.528 8.576 9.331 1.00 94.00 105 SER A CA 1
ATOM 830 C C . SER A 1 105 ? -13.600 7.765 10.062 1.00 94.00 105 SER A C 1
ATOM 832 O O . SER A 1 105 ? -13.611 7.717 11.288 1.00 94.00 105 SER A O 1
ATOM 834 N N . MET A 1 106 ? -14.452 7.044 9.330 1.00 95.00 106 MET A N 1
ATOM 835 C CA . MET A 1 106 ? -15.504 6.224 9.941 1.00 95.00 106 MET A CA 1
ATOM 836 C C . MET A 1 106 ? -14.942 5.064 10.776 1.00 95.00 106 MET A C 1
ATOM 838 O O . MET A 1 106 ? -15.503 4.714 11.816 1.00 95.00 106 MET A O 1
ATOM 842 N N . VAL A 1 107 ? -13.845 4.447 10.333 1.00 91.31 107 VAL A N 1
ATOM 843 C CA . VAL A 1 107 ? -13.178 3.365 11.072 1.00 91.31 107 VAL A CA 1
ATOM 844 C C . VAL A 1 107 ? -12.571 3.887 12.373 1.00 91.31 107 VAL A C 1
ATOM 846 O O . VAL A 1 107 ? -12.726 3.248 13.413 1.00 91.31 107 VAL A O 1
ATOM 849 N N . GLU A 1 108 ? -11.898 5.032 12.337 1.00 90.25 108 GLU A N 1
ATOM 850 C CA . GLU A 1 108 ? -11.298 5.676 13.508 1.00 90.25 108 GLU A CA 1
ATOM 851 C C . GLU A 1 108 ? -12.364 6.138 14.504 1.00 90.25 108 GLU A C 1
ATOM 853 O O . GLU A 1 108 ? -12.270 5.821 15.692 1.00 90.25 108 GLU A O 1
ATOM 858 N N . GLU A 1 109 ? -13.430 6.779 14.020 1.00 91.38 109 GLU A N 1
ATOM 859 C CA . GLU A 1 109 ? -14.599 7.152 14.825 1.00 91.38 109 GLU A CA 1
ATOM 860 C C . GLU A 1 109 ? -15.219 5.918 15.497 1.00 91.38 109 GLU A C 1
ATOM 862 O O . GLU A 1 109 ? -15.472 5.920 16.704 1.00 91.38 109 GLU A O 1
ATOM 867 N N . SER A 1 110 ? -15.392 4.817 14.754 1.00 90.25 110 SER A N 1
ATOM 868 C CA . SER A 1 110 ? -15.918 3.569 15.314 1.00 90.25 110 SER A CA 1
ATOM 869 C C . SER A 1 110 ? -14.980 2.938 16.344 1.00 90.25 110 SER A C 1
ATOM 871 O O . SER A 1 110 ? -15.471 2.347 17.309 1.00 90.25 110 SER A O 1
ATOM 873 N N . LYS A 1 111 ? -13.659 3.000 16.148 1.00 86.94 111 LYS A N 1
ATOM 874 C CA . LYS A 1 111 ? -12.680 2.496 17.122 1.00 86.94 111 LYS A CA 1
ATOM 875 C C . LYS A 1 111 ? -12.728 3.329 18.403 1.00 86.94 111 LYS A C 1
ATOM 877 O O . LYS A 1 111 ? -12.785 2.751 19.483 1.00 86.94 111 LYS A O 1
ATOM 882 N N . SER A 1 112 ? -12.772 4.655 18.275 1.00 84.31 112 SER A N 1
ATOM 883 C CA . SER A 1 112 ? -12.845 5.591 19.402 1.00 84.31 112 SER A CA 1
ATOM 884 C C . SER A 1 112 ? -14.113 5.389 20.235 1.00 84.31 112 SER A C 1
ATOM 886 O O . SER A 1 112 ? -14.032 5.239 21.453 1.00 84.31 112 SER A O 1
ATOM 888 N N . ALA A 1 113 ? -15.275 5.256 19.584 1.00 85.44 113 ALA A N 1
ATOM 889 C CA . ALA A 1 113 ? -16.538 4.982 20.269 1.00 85.44 113 ALA A CA 1
ATOM 890 C C . ALA A 1 113 ? -16.472 3.698 21.117 1.00 85.44 113 ALA A C 1
ATOM 892 O O . ALA A 1 113 ? -16.809 3.719 22.296 1.00 85.44 113 ALA A O 1
ATOM 893 N N . ARG A 1 114 ? -15.935 2.603 20.559 1.00 80.12 114 ARG A N 1
ATOM 894 C CA . ARG A 1 114 ? -15.777 1.333 21.292 1.00 80.12 114 ARG A CA 1
ATOM 895 C C . ARG A 1 114 ? -14.824 1.446 22.479 1.00 80.12 114 ARG A C 1
ATOM 897 O O . ARG A 1 114 ? -15.051 0.812 23.504 1.00 80.12 114 ARG A O 1
ATOM 904 N N . VAL A 1 115 ? -13.734 2.200 22.339 1.00 79.88 115 VAL A N 1
ATOM 905 C CA . VAL A 1 115 ? -12.781 2.418 23.438 1.00 79.88 115 VAL A CA 1
ATOM 906 C C . VAL A 1 115 ? -13.449 3.193 24.573 1.00 79.88 115 VAL A C 1
ATOM 908 O O . VAL A 1 115 ? -13.292 2.805 25.730 1.00 79.88 115 VAL A O 1
ATOM 911 N N . ASN A 1 116 ? -14.241 4.215 24.248 1.00 75.12 116 ASN A N 1
ATOM 912 C CA . ASN A 1 116 ? -15.001 4.974 25.238 1.00 75.12 116 ASN A CA 1
ATOM 913 C C . ASN A 1 116 ? -16.044 4.095 25.943 1.00 75.12 116 ASN A C 1
ATOM 915 O O . ASN A 1 116 ? -16.070 4.068 27.169 1.00 75.12 116 ASN A O 1
ATOM 919 N N . ASP A 1 117 ? -16.819 3.296 25.203 1.00 76.56 117 ASP A N 1
ATOM 920 C CA . ASP A 1 117 ? -17.808 2.375 25.787 1.00 76.56 117 ASP A CA 1
ATOM 921 C C . ASP A 1 117 ? -17.159 1.357 26.742 1.00 76.56 117 ASP A C 1
ATOM 923 O O . ASP A 1 117 ? -17.690 1.055 27.816 1.00 76.56 117 ASP A O 1
ATOM 927 N N . ASN A 1 118 ? -15.983 0.839 26.372 1.00 74.19 118 ASN A N 1
ATOM 928 C CA . ASN A 1 118 ? -15.218 -0.086 27.205 1.00 74.19 118 ASN A CA 1
ATOM 929 C C . ASN A 1 118 ? -14.699 0.586 28.484 1.00 74.19 118 ASN A C 1
ATOM 931 O O . ASN A 1 118 ? -14.712 -0.040 29.545 1.00 74.19 118 ASN A O 1
ATOM 935 N N . LEU A 1 119 ? -14.248 1.842 28.399 1.00 76.12 119 LEU A N 1
ATOM 936 C CA . LEU A 1 119 ? -13.777 2.605 29.554 1.00 76.12 119 LEU A CA 1
ATOM 937 C C . LEU A 1 119 ? -14.928 2.906 30.521 1.00 76.12 119 LEU A C 1
ATOM 939 O O . LEU A 1 119 ? -14.806 2.630 31.711 1.00 76.12 119 LEU A O 1
ATOM 943 N N . GLU A 1 120 ? -16.060 3.389 30.010 1.00 73.62 120 GLU A N 1
ATOM 944 C CA . GLU A 1 120 ? -17.268 3.661 30.802 1.00 73.62 120 GLU A CA 1
ATOM 945 C C . GLU A 1 120 ? -17.798 2.386 31.479 1.00 73.62 120 GLU A C 1
ATOM 947 O O . GLU A 1 120 ? -18.113 2.375 32.674 1.00 73.62 120 GLU A O 1
ATOM 952 N N . SER A 1 121 ? -17.813 1.263 30.752 1.00 72.50 121 SER A N 1
ATOM 953 C CA . SER A 1 121 ? -18.188 -0.044 31.307 1.00 72.50 121 SER A CA 1
ATOM 954 C C . SER A 1 121 ? -17.236 -0.488 32.421 1.00 72.50 121 SER A C 1
ATOM 956 O O . SER A 1 121 ? -17.685 -0.973 33.460 1.00 72.50 121 SER A O 1
ATOM 958 N N . ALA A 1 122 ? -15.924 -0.300 32.243 1.00 70.00 122 ALA A N 1
ATOM 959 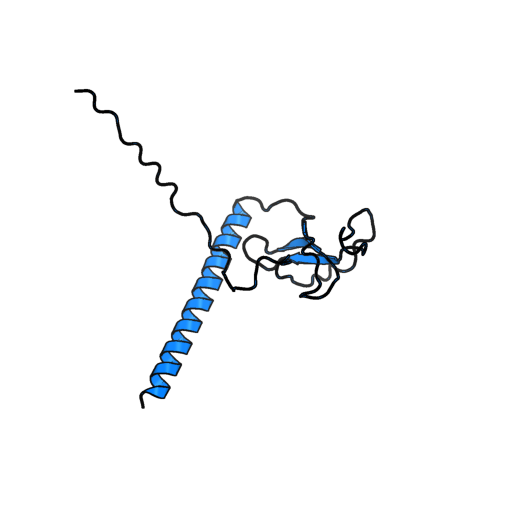C CA . ALA A 1 122 ? -14.935 -0.638 33.262 1.00 70.00 122 ALA A CA 1
ATOM 960 C C . ALA A 1 122 ? -15.100 0.229 34.521 1.00 70.00 122 ALA A C 1
ATOM 962 O O . ALA A 1 122 ? -15.132 -0.304 35.627 1.00 70.00 122 ALA A O 1
ATOM 963 N N . LEU A 1 123 ? -15.271 1.545 34.368 1.00 69.62 123 LEU A N 1
ATOM 964 C CA . LEU A 1 123 ? -15.483 2.476 35.485 1.00 69.62 123 LEU A CA 1
ATOM 965 C C . LEU A 1 123 ? -16.764 2.162 36.275 1.00 69.62 123 LEU A C 1
ATOM 967 O O . LEU A 1 123 ? -16.784 2.282 37.503 1.00 69.62 123 LEU A O 1
ATOM 971 N N . THR A 1 124 ? -17.805 1.685 35.591 1.00 67.62 124 THR A N 1
ATOM 972 C CA . THR A 1 124 ? -19.067 1.262 36.216 1.00 67.62 124 THR A CA 1
ATOM 973 C C . THR A 1 124 ? -18.904 -0.013 37.057 1.00 67.62 124 THR A C 1
ATOM 975 O O . THR A 1 124 ? -19.539 -0.152 38.098 1.00 67.62 124 THR A O 1
ATOM 978 N N . ILE A 1 125 ? -18.018 -0.938 36.664 1.00 70.62 125 ILE A N 1
ATOM 979 C CA . ILE A 1 125 ? -17.719 -2.152 37.448 1.00 70.62 125 ILE A CA 1
ATOM 980 C C . ILE A 1 125 ? -16.960 -1.815 38.740 1.00 70.62 125 ILE A C 1
ATOM 982 O O . ILE A 1 125 ? -17.186 -2.454 39.762 1.00 70.62 125 ILE A O 1
ATOM 986 N N . PHE A 1 126 ? -16.081 -0.808 38.722 1.00 63.88 126 PHE A N 1
ATOM 987 C CA . PHE A 1 126 ? -15.286 -0.417 39.896 1.00 63.88 126 PHE A CA 1
ATOM 988 C C . PHE A 1 126 ? -16.022 0.497 40.893 1.00 63.88 126 PHE A C 1
ATOM 990 O O . PHE A 1 126 ? -15.431 0.896 41.895 1.00 63.88 126 PHE A O 1
ATOM 997 N N . THR A 1 127 ? -17.285 0.848 40.633 1.00 59.50 127 THR A N 1
ATOM 998 C CA . THR A 1 127 ? -18.105 1.721 41.496 1.00 59.50 127 THR A CA 1
ATOM 999 C C . THR A 1 127 ? -19.236 0.992 42.239 1.00 59.50 127 THR A C 1
ATOM 1001 O O . THR A 1 127 ? -20.055 1.648 42.885 1.00 59.50 127 THR A O 1
ATOM 1004 N N . ILE A 1 128 ? -19.247 -0.347 42.212 1.00 52.97 128 ILE A N 1
ATOM 1005 C CA . ILE A 1 128 ? -20.111 -1.229 43.024 1.00 52.97 128 ILE A CA 1
ATOM 1006 C C . ILE A 1 128 ? -19.263 -1.898 44.110 1.00 52.97 128 ILE A C 1
ATOM 1008 O O . ILE A 1 128 ? -19.745 -1.977 45.263 1.00 52.97 128 ILE A O 1
#

Sequence (128 aa):
MVLEDESSDDKSSLTYMYSETSTDGLNQVPFSLEDSDYKGLELDLMSFCDKHGKPSERLVAFEGTMTGRRFLACTEPEGQNCGFVQWVNEQWPPTMDNALLKLWSMVEESKSARVNDNLESALTIFTI

Secondary structure (DSSP, 8-state):
------------------------SS-PPPPEE-BTTB-SB--SSS-EETTTTEEPEEEEE-SGGGTT-EEEE--SPTTT----EEE-SPPPPHHHHHHHHHHHHHHHHHHHHHHHHHHHHHHHHTT-

pLDDT: mean 77.97, std 18.56, range [40.03, 97.31]

Radius of gyration: 21.26 Å; chains: 1; bounding box: 42×70×54 Å